Protein AF-A0A538DU57-F1 (afdb_monomer_lite)

Secondary structure (DSSP, 8-state):
-EEEEEEEEEEETTEEEEEEEEEEE--STTGGG-HHHHHHHHHHHHHHHHHHHHHHHHHHHHHTTSS--

Foldseek 3Di:
DDKDKDWDWDDDPVGIDIDMDMDDDDDDPVCVVDPVVVVVVVVVVVVVVVVVVVVVVVVVVVVPPPPDD

Sequence (69 aa):
MDMTTSFTLSDSADGTSMAWEADVKIAGPVGAMGQRVLQPIVNQQVGQVLAALEKRVTEAAGGGASGAE

pLDDT: mean 77.03, std 13.38, range [35.84, 93.56]

Structure (mmCIF, N/CA/C/O backbone):
data_AF-A0A538DU57-F1
#
_entry.id   AF-A0A538DU57-F1
#
loop_
_atom_site.group_PDB
_atom_site.id
_atom_site.type_symbol
_atom_site.label_atom_id
_atom_site.label_alt_id
_atom_site.label_comp_id
_atom_site.label_asym_id
_atom_site.label_entity_id
_atom_site.label_seq_id
_atom_site.pdbx_PDB_ins_code
_atom_site.Cartn_x
_atom_site.Cartn_y
_atom_site.Cartn_z
_atom_site.occupancy
_atom_site.B_iso_or_equiv
_atom_site.auth_seq_id
_atom_site.auth_comp_id
_atom_site.auth_asym_id
_atom_site.auth_atom_id
_atom_site.pdbx_PDB_model_num
ATOM 1 N N . MET A 1 1 ? -13.858 -7.502 9.503 1.00 63.81 1 MET A N 1
ATOM 2 C CA . MET A 1 1 ? -13.174 -6.471 8.701 1.00 63.81 1 MET A CA 1
ATOM 3 C C . MET A 1 1 ? -12.661 -7.214 7.504 1.00 63.81 1 MET A C 1
ATOM 5 O O . MET A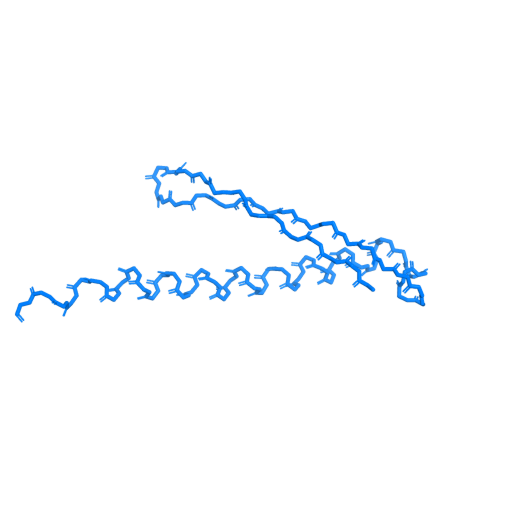 1 1 ? -11.838 -8.100 7.688 1.00 63.81 1 MET A O 1
ATOM 9 N N . ASP A 1 2 ? -13.214 -6.914 6.341 1.00 73.44 2 ASP A N 1
ATOM 10 C CA . ASP A 1 2 ? -12.850 -7.574 5.093 1.00 73.44 2 ASP A CA 1
ATOM 11 C C . ASP A 1 2 ? -12.151 -6.538 4.223 1.00 73.44 2 ASP A C 1
ATOM 13 O O . ASP A 1 2 ? -12.656 -5.428 4.055 1.00 73.44 2 ASP A O 1
ATOM 17 N N . MET A 1 3 ? -10.958 -6.869 3.741 1.00 76.56 3 MET A N 1
ATOM 18 C CA . MET A 1 3 ? -10.155 -6.001 2.888 1.00 76.56 3 MET A CA 1
ATOM 19 C C . MET A 1 3 ? -9.643 -6.822 1.714 1.00 76.56 3 MET A C 1
ATOM 21 O O . MET A 1 3 ? -9.011 -7.860 1.906 1.00 76.56 3 MET A O 1
ATOM 25 N N . THR A 1 4 ? -9.916 -6.352 0.505 1.00 80.62 4 THR A N 1
ATOM 26 C CA . THR A 1 4 ? -9.418 -6.945 -0.734 1.00 80.62 4 THR A CA 1
ATOM 27 C C . THR A 1 4 ? -8.569 -5.914 -1.446 1.00 80.62 4 THR A C 1
ATOM 29 O O . THR A 1 4 ? -9.049 -4.832 -1.766 1.00 80.62 4 THR A O 1
ATOM 32 N N . THR A 1 5 ? -7.306 -6.248 -1.689 1.00 81.06 5 THR A N 1
ATOM 33 C CA . THR A 1 5 ? -6.371 -5.412 -2.442 1.00 81.06 5 THR A CA 1
ATOM 34 C C . THR A 1 5 ? -6.074 -6.039 -3.792 1.00 81.06 5 THR A C 1
ATOM 36 O O . THR A 1 5 ? -5.849 -7.245 -3.888 1.00 81.06 5 THR A O 1
ATOM 39 N N . SER A 1 6 ? -6.060 -5.213 -4.833 1.00 86.81 6 SER A N 1
ATOM 40 C CA . SER A 1 6 ? -5.711 -5.623 -6.192 1.00 86.81 6 SER A CA 1
ATOM 41 C C . SER A 1 6 ? -4.572 -4.759 -6.704 1.00 86.81 6 SER A C 1
ATOM 43 O O . SER A 1 6 ? -4.584 -3.544 -6.521 1.00 86.81 6 SER A O 1
ATOM 45 N N . PHE A 1 7 ? -3.601 -5.389 -7.361 1.00 86.69 7 PHE A N 1
ATOM 46 C CA . PHE A 1 7 ? -2.479 -4.715 -8.004 1.00 86.69 7 PHE A CA 1
ATOM 47 C C . PHE A 1 7 ? -2.532 -5.017 -9.494 1.00 86.69 7 PHE A C 1
ATOM 49 O O . PHE A 1 7 ? -2.599 -6.179 -9.893 1.00 86.69 7 PHE A O 1
ATOM 56 N N . THR A 1 8 ? -2.507 -3.970 -10.308 1.00 89.12 8 THR A N 1
ATOM 57 C CA . THR A 1 8 ? -2.432 -4.081 -11.764 1.00 89.12 8 THR A CA 1
ATOM 58 C C . THR A 1 8 ? -1.056 -3.619 -12.194 1.00 89.12 8 THR A C 1
ATOM 60 O O . THR A 1 8 ? -0.680 -2.477 -11.930 1.00 89.12 8 THR A O 1
ATOM 63 N N . LEU A 1 9 ? -0.309 -4.519 -12.830 1.00 90.69 9 LEU A N 1
ATOM 64 C CA . LEU A 1 9 ? 1.026 -4.245 -13.336 1.00 90.69 9 LEU A CA 1
ATOM 65 C C . LEU A 1 9 ? 0.975 -4.106 -14.854 1.00 90.69 9 LEU A C 1
ATOM 67 O O . LEU A 1 9 ? 0.282 -4.868 -15.530 1.00 90.69 9 LEU A O 1
ATOM 71 N N . SER A 1 10 ? 1.728 -3.153 -15.383 1.00 92.88 10 SER A N 1
ATOM 72 C CA . SER A 1 10 ? 1.928 -2.995 -16.820 1.00 92.88 10 SER A CA 1
ATOM 73 C C . SER A 1 10 ? 3.363 -2.587 -17.113 1.00 92.88 10 SER A C 1
ATOM 75 O O . SER A 1 10 ? 4.013 -1.937 -16.293 1.00 92.88 10 SER A O 1
ATOM 77 N N . ASP A 1 11 ? 3.845 -2.925 -18.304 1.00 93.56 11 ASP A N 1
ATOM 78 C CA . ASP A 1 11 ? 5.137 -2.428 -18.767 1.00 93.56 11 ASP A CA 1
ATOM 79 C C . ASP A 1 11 ? 5.105 -0.905 -18.947 1.00 93.56 11 ASP A C 1
ATOM 81 O O . ASP A 1 11 ? 4.092 -0.309 -19.326 1.00 93.56 11 ASP A O 1
ATOM 85 N N . SER A 1 12 ? 6.237 -0.278 -18.654 1.00 89.94 12 SER A N 1
ATOM 86 C CA . SER A 1 12 ? 6.526 1.140 -18.836 1.00 89.94 12 SER A CA 1
ATOM 87 C C . SER A 1 12 ? 7.900 1.283 -19.492 1.00 89.94 12 SER A C 1
ATOM 89 O O . SER A 1 12 ? 8.726 0.376 -19.418 1.00 89.94 12 SER A O 1
ATOM 91 N N . ALA A 1 13 ? 8.165 2.425 -20.129 1.00 85.81 13 ALA A N 1
ATOM 92 C CA . ALA A 1 13 ? 9.421 2.670 -20.845 1.00 85.81 13 ALA A CA 1
ATOM 93 C C . ALA A 1 13 ? 10.670 2.465 -19.964 1.00 85.81 13 ALA A C 1
ATOM 95 O O . ALA A 1 13 ? 11.685 1.976 -20.449 1.00 85.81 13 ALA A O 1
ATOM 96 N N . ASP A 1 14 ? 10.556 2.779 -18.671 1.00 82.94 14 ASP A N 1
ATOM 97 C CA . ASP A 1 14 ? 11.658 2.747 -17.705 1.00 82.94 14 ASP A CA 1
ATOM 98 C C . ASP A 1 14 ? 11.486 1.662 -16.619 1.00 82.94 14 ASP A C 1
ATOM 100 O O . ASP A 1 14 ? 12.164 1.702 -15.592 1.00 82.94 14 ASP A O 1
ATOM 104 N N . GLY A 1 15 ? 10.567 0.701 -16.798 1.00 83.12 15 GLY A N 1
ATOM 105 C CA . GLY A 1 15 ? 10.348 -0.380 -15.828 1.00 83.12 15 GLY A CA 1
ATOM 106 C C . GLY A 1 15 ? 8.906 -0.879 -15.760 1.00 83.12 15 GLY A C 1
ATOM 107 O O . GLY A 1 15 ? 8.190 -0.898 -16.754 1.00 83.12 15 GLY A O 1
ATOM 108 N N . THR A 1 16 ? 8.456 -1.286 -14.575 1.00 88.31 16 THR A N 1
ATOM 109 C CA . THR A 1 16 ? 7.082 -1.760 -14.353 1.00 88.31 16 THR A CA 1
ATOM 110 C C . THR A 1 16 ? 6.249 -0.670 -13.686 1.00 88.31 16 THR A C 1
ATOM 112 O O . THR A 1 16 ? 6.602 -0.179 -12.615 1.00 88.31 16 THR A O 1
ATOM 115 N N . SER A 1 17 ? 5.125 -0.299 -14.297 1.00 87.62 17 SER A N 1
ATOM 116 C CA . SER A 1 17 ? 4.111 0.537 -13.655 1.00 87.62 17 SER A CA 1
ATOM 117 C C . SER A 1 17 ? 3.183 -0.333 -12.813 1.00 87.62 17 SER A C 1
ATOM 119 O O . SER A 1 17 ? 2.830 -1.443 -13.213 1.00 87.62 17 SER A O 1
ATOM 121 N N . MET A 1 18 ? 2.774 0.170 -11.651 1.00 87.62 18 MET A N 1
ATOM 122 C CA . MET A 1 18 ? 1.869 -0.531 -10.749 1.00 87.62 18 MET A CA 1
ATOM 123 C C . MET A 1 18 ? 0.778 0.415 -10.253 1.00 87.62 18 MET A C 1
ATOM 125 O O . MET A 1 18 ? 1.050 1.386 -9.547 1.00 87.62 18 MET A O 1
ATOM 129 N N . ALA A 1 19 ? -0.468 0.087 -10.582 1.00 87.25 19 ALA A N 1
ATOM 130 C CA . ALA A 1 19 ? -1.656 0.681 -9.983 1.00 87.25 19 ALA A CA 1
ATOM 131 C C . ALA A 1 19 ? -2.213 -0.258 -8.907 1.00 87.25 19 ALA A C 1
ATOM 133 O O . ALA A 1 19 ? -2.101 -1.480 -9.027 1.00 87.25 19 ALA A O 1
ATOM 134 N N . TRP A 1 20 ? -2.830 0.294 -7.863 1.00 83.81 20 TRP A N 1
ATOM 135 C CA . TRP A 1 20 ? -3.439 -0.503 -6.801 1.00 83.81 20 TRP A CA 1
ATOM 136 C C . TRP A 1 20 ? -4.813 0.028 -6.408 1.00 83.81 20 TRP A C 1
ATOM 138 O O . TRP A 1 20 ? -5.078 1.227 -6.476 1.00 83.81 20 TRP A O 1
ATOM 148 N N . GLU A 1 21 ? -5.666 -0.885 -5.963 1.00 83.62 21 GLU A N 1
ATOM 149 C CA . GLU A 1 21 ? -6.991 -0.596 -5.430 1.00 83.62 21 GLU A CA 1
ATOM 150 C C . GLU A 1 21 ? -7.218 -1.418 -4.159 1.00 83.62 21 GLU A C 1
ATOM 152 O O . GLU A 1 21 ? -6.698 -2.530 -4.026 1.00 83.62 21 GLU A O 1
ATOM 157 N N . ALA A 1 22 ? -7.987 -0.873 -3.217 1.00 81.62 22 ALA A N 1
ATOM 158 C CA . ALA A 1 22 ? -8.411 -1.581 -2.018 1.00 81.62 22 ALA A CA 1
ATOM 159 C C . ALA A 1 22 ? -9.911 -1.384 -1.771 1.00 81.62 22 ALA A C 1
ATOM 161 O O . ALA A 1 22 ? -10.351 -0.259 -1.531 1.00 81.62 22 ALA A O 1
ATOM 162 N N . ASP A 1 23 ? -10.672 -2.478 -1.752 1.00 78.25 23 ASP A N 1
ATOM 163 C CA . ASP A 1 23 ? -12.040 -2.501 -1.228 1.00 78.25 23 ASP A CA 1
ATOM 164 C C . ASP A 1 23 ? -11.989 -2.880 0.254 1.00 78.25 23 ASP A C 1
ATOM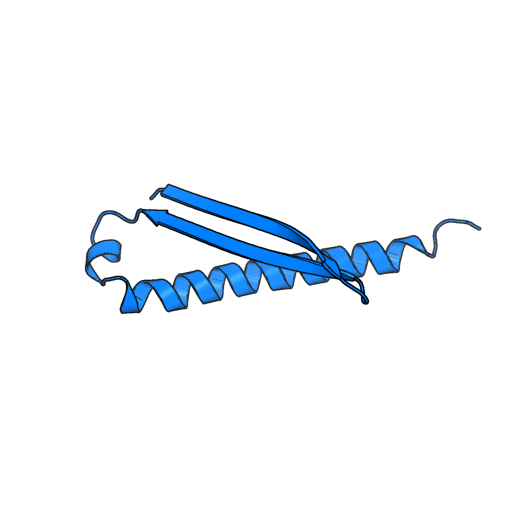 166 O O . ASP A 1 23 ? -11.434 -3.919 0.622 1.00 78.25 23 ASP A O 1
ATOM 170 N N . VAL A 1 24 ? -12.520 -2.017 1.121 1.00 74.62 24 VAL A N 1
ATOM 171 C CA . VAL A 1 24 ? -12.406 -2.164 2.577 1.00 74.62 24 VAL A CA 1
ATOM 172 C C . VAL A 1 24 ? -13.785 -2.057 3.223 1.00 74.62 24 VAL A C 1
ATOM 174 O O . VAL A 1 24 ? -14.409 -0.995 3.233 1.00 74.62 24 VAL A O 1
ATOM 177 N N . LYS A 1 25 ? -14.241 -3.150 3.839 1.00 74.94 25 LYS A N 1
ATOM 178 C CA . LYS A 1 25 ? -15.488 -3.229 4.611 1.00 74.94 25 LYS A CA 1
ATOM 179 C C . LYS A 1 25 ? -15.170 -3.256 6.104 1.00 74.94 25 LYS A C 1
ATOM 181 O O . LYS A 1 25 ? -14.743 -4.272 6.666 1.00 74.94 25 LYS A O 1
ATOM 186 N N . ILE A 1 26 ? -15.393 -2.120 6.764 1.00 72.75 26 ILE A N 1
ATOM 187 C CA . ILE A 1 26 ? -15.190 -1.954 8.209 1.00 72.75 26 ILE A CA 1
ATOM 188 C C . ILE A 1 26 ? -16.547 -1.817 8.899 1.00 72.75 26 ILE A C 1
ATOM 190 O O . ILE A 1 26 ? -17.287 -0.868 8.658 1.00 72.75 26 ILE A O 1
ATOM 194 N N . ALA A 1 27 ? -16.848 -2.757 9.794 1.00 67.50 27 ALA A N 1
ATOM 195 C CA . ALA A 1 27 ? -17.986 -2.689 10.706 1.00 67.50 27 ALA A CA 1
ATOM 196 C C . ALA A 1 27 ? -17.529 -2.241 12.108 1.00 67.50 27 ALA A C 1
ATOM 198 O O . ALA A 1 27 ? -16.375 -2.448 12.487 1.00 67.50 27 ALA A O 1
ATOM 199 N N . GLY A 1 28 ? -18.440 -1.662 12.895 1.00 70.06 28 GLY A N 1
ATOM 200 C CA . GLY A 1 28 ? -18.179 -1.254 14.282 1.00 70.06 28 GLY A CA 1
ATOM 201 C C . GLY A 1 28 ? -17.699 0.200 14.445 1.00 70.06 28 GLY A C 1
ATOM 202 O O . GLY A 1 28 ? -17.822 0.997 13.513 1.00 70.06 28 GLY A O 1
ATOM 203 N N . PRO A 1 29 ? -17.158 0.575 1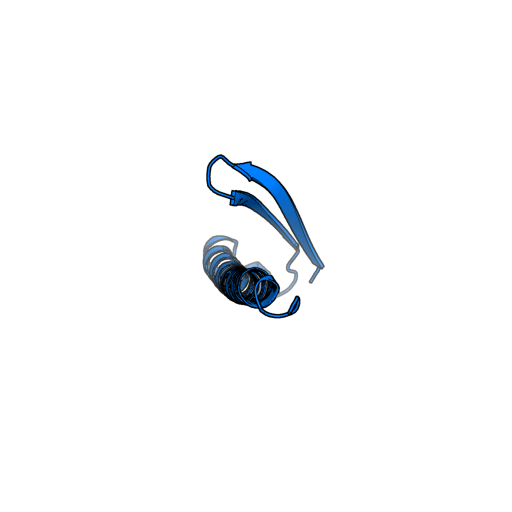5.624 1.00 65.12 29 PRO A N 1
ATOM 204 C CA . PRO A 1 29 ? -16.869 1.970 15.998 1.00 65.12 29 PRO A CA 1
ATOM 205 C C . PRO A 1 29 ? -15.947 2.715 15.023 1.00 65.12 29 PRO A C 1
ATOM 207 O O . PRO A 1 29 ? -16.075 3.919 14.833 1.00 65.12 29 PRO A O 1
ATOM 210 N N . VAL A 1 30 ? -15.041 1.986 14.371 1.00 66.88 30 VAL A N 1
ATOM 211 C CA . VAL A 1 30 ? -14.099 2.523 13.382 1.00 66.88 30 VAL A CA 1
ATOM 212 C C . VAL A 1 30 ? -14.819 2.899 12.081 1.00 66.88 30 VAL A C 1
ATOM 214 O O . VAL A 1 30 ? -14.533 3.945 11.510 1.00 66.88 30 VAL A O 1
ATOM 217 N N . GLY A 1 31 ? -15.824 2.122 11.661 1.00 64.69 31 GLY A N 1
ATOM 218 C CA . GLY A 1 31 ? -16.681 2.459 10.516 1.00 64.69 31 GLY A CA 1
ATOM 219 C C . GLY A 1 31 ? -17.557 3.691 10.773 1.00 64.69 31 GLY A C 1
ATOM 220 O O . GLY A 1 31 ? -17.847 4.447 9.848 1.00 64.69 31 GLY A O 1
ATOM 221 N N . ALA A 1 32 ? -17.908 3.951 12.038 1.00 64.81 32 ALA A N 1
ATOM 222 C CA . ALA A 1 32 ? -18.684 5.125 12.442 1.00 64.81 32 ALA A CA 1
ATOM 223 C C . ALA A 1 32 ? -17.898 6.450 12.353 1.00 64.81 32 ALA A C 1
ATOM 225 O O . ALA A 1 32 ? -18.515 7.511 12.290 1.00 64.81 32 ALA A O 1
ATOM 226 N N . MET A 1 33 ? -16.558 6.409 12.291 1.00 68.69 33 MET A N 1
ATOM 227 C CA . MET A 1 33 ? -15.726 7.604 12.058 1.00 68.69 33 MET A CA 1
ATOM 228 C C . MET A 1 33 ? -15.806 8.121 10.608 1.00 68.69 33 MET A C 1
ATOM 230 O O . MET A 1 33 ? -15.371 9.238 10.322 1.00 68.69 33 MET A O 1
ATOM 234 N N . GLY A 1 34 ? -16.415 7.343 9.704 1.00 67.62 34 GLY A N 1
ATOM 235 C CA . GLY A 1 34 ? -16.671 7.720 8.317 1.00 67.62 34 GLY A CA 1
ATOM 236 C C . GLY A 1 34 ? -15.433 7.668 7.412 1.00 67.62 34 GLY A C 1
ATOM 237 O O . GLY A 1 34 ? -14.285 7.633 7.857 1.00 67.62 34 GLY A O 1
ATOM 238 N N . GLN A 1 35 ? -15.668 7.689 6.096 1.00 66.00 35 GLN A N 1
ATOM 239 C CA . GLN A 1 35 ? -14.615 7.548 5.075 1.00 66.00 35 GLN A CA 1
ATOM 240 C C . GLN A 1 35 ? -13.514 8.619 5.171 1.00 66.00 35 GLN A C 1
ATOM 242 O O . GLN A 1 35 ? -12.361 8.341 4.857 1.00 66.00 35 GLN A O 1
ATOM 247 N N . ARG A 1 36 ? -13.835 9.823 5.663 1.00 74.56 36 ARG A N 1
ATOM 248 C CA . ARG A 1 36 ? -12.895 10.953 5.759 1.00 74.56 36 ARG A CA 1
ATOM 249 C C . ARG A 1 36 ? -11.724 10.701 6.715 1.00 74.56 36 ARG A C 1
ATOM 251 O O . ARG A 1 36 ? -10.644 11.235 6.492 1.00 74.56 36 ARG A O 1
ATOM 258 N N . VAL A 1 37 ? -11.939 9.917 7.771 1.00 77.25 37 VAL A N 1
ATOM 259 C CA . VAL A 1 37 ? -10.903 9.612 8.773 1.00 77.25 37 VAL A CA 1
ATOM 260 C C . VAL A 1 37 ? -10.135 8.342 8.407 1.00 77.25 37 VAL A C 1
ATOM 262 O O . VAL A 1 37 ? -8.944 8.243 8.685 1.00 77.25 37 VAL A O 1
ATOM 265 N N . LEU A 1 38 ? -10.789 7.387 7.741 1.00 76.81 38 LEU A N 1
ATOM 266 C CA . LEU A 1 38 ? -10.182 6.099 7.399 1.00 76.81 38 LEU A CA 1
ATOM 267 C C . LEU A 1 38 ? -9.344 6.137 6.124 1.00 76.81 38 LEU A C 1
ATOM 269 O O . LEU A 1 38 ? -8.296 5.497 6.072 1.00 76.81 38 LEU A O 1
ATOM 273 N N . GLN A 1 39 ? -9.762 6.905 5.116 1.00 76.69 39 GLN A N 1
ATOM 274 C CA . GLN A 1 39 ? -9.058 6.976 3.836 1.00 76.69 39 GLN A CA 1
ATOM 275 C C . GLN A 1 39 ? -7.580 7.404 3.977 1.00 76.69 39 GLN A C 1
ATOM 277 O O . GLN A 1 39 ? -6.732 6.736 3.385 1.00 76.69 39 GLN A O 1
ATOM 282 N N . PRO A 1 40 ? -7.211 8.420 4.792 1.00 83.56 40 PRO A N 1
ATOM 283 C CA . PRO A 1 40 ? -5.804 8.777 4.992 1.00 83.56 40 PRO A CA 1
ATOM 284 C C . PRO A 1 40 ? -4.980 7.641 5.609 1.00 83.56 40 PRO A C 1
ATOM 286 O O . PRO A 1 40 ? -3.840 7.422 5.208 1.00 83.56 40 PRO A O 1
ATOM 289 N N . ILE A 1 41 ? -5.562 6.903 6.558 1.00 82.25 41 ILE A N 1
ATOM 290 C CA . ILE A 1 41 ? -4.890 5.812 7.276 1.00 82.25 41 ILE A CA 1
ATOM 291 C C . ILE A 1 41 ? -4.641 4.635 6.330 1.00 82.25 41 ILE A C 1
ATOM 293 O O . ILE A 1 41 ? -3.532 4.105 6.287 1.00 82.25 41 ILE A O 1
ATOM 297 N N . VAL A 1 42 ? -5.647 4.261 5.533 1.00 81.00 42 VAL A N 1
ATOM 298 C CA . VAL A 1 42 ? -5.522 3.197 4.526 1.00 81.00 42 VAL A CA 1
ATOM 299 C C . VAL A 1 42 ? -4.470 3.575 3.484 1.00 81.00 42 VAL A C 1
ATOM 301 O O . VAL A 1 42 ? -3.569 2.783 3.215 1.00 81.00 42 VAL A O 1
ATOM 304 N N . ASN A 1 43 ? -4.509 4.806 2.966 1.00 81.31 43 ASN A N 1
ATOM 305 C CA . ASN A 1 43 ? -3.516 5.284 2.001 1.00 81.31 43 ASN A CA 1
ATOM 306 C C . ASN A 1 43 ? -2.094 5.261 2.578 1.00 81.31 43 ASN A C 1
ATOM 308 O O . ASN A 1 43 ? -1.157 4.860 1.889 1.00 81.31 43 ASN A O 1
ATOM 312 N N . GLN A 1 44 ? -1.924 5.647 3.846 1.00 86.19 44 GLN A N 1
ATOM 313 C CA . GLN A 1 44 ? -0.622 5.614 4.507 1.00 86.19 44 GLN A CA 1
ATOM 314 C C . GLN A 1 44 ? -0.101 4.180 4.667 1.00 86.19 44 GLN A C 1
ATOM 316 O O . GLN A 1 44 ? 1.067 3.920 4.379 1.00 86.19 44 GLN A O 1
ATOM 321 N N . GLN A 1 45 ? -0.947 3.247 5.110 1.00 83.19 45 GLN A N 1
ATOM 322 C CA . GLN A 1 45 ? -0.555 1.848 5.293 1.00 83.19 45 GLN A CA 1
ATOM 323 C C . GLN A 1 45 ? -0.190 1.186 3.964 1.00 83.19 45 GLN A C 1
ATOM 325 O O . GLN A 1 45 ? 0.840 0.518 3.880 1.00 83.19 45 GLN A O 1
ATOM 330 N N . VAL A 1 46 ? -0.974 1.419 2.907 1.00 84.00 46 VAL A N 1
ATOM 331 C CA . VAL A 1 46 ? -0.649 0.877 1.584 1.00 84.00 46 VAL A CA 1
ATOM 332 C C . VAL A 1 46 ? 0.630 1.505 1.035 1.00 84.00 46 VAL A C 1
ATOM 334 O O . VAL A 1 46 ? 1.494 0.777 0.556 1.00 84.00 46 VAL A O 1
ATOM 337 N N . GLY A 1 47 ? 0.821 2.817 1.194 1.00 84.69 47 GLY A N 1
ATOM 338 C CA . GLY A 1 47 ? 2.068 3.481 0.808 1.00 84.69 47 GLY A CA 1
ATOM 339 C C . GLY A 1 47 ? 3.306 2.866 1.474 1.00 84.69 47 GLY A C 1
ATOM 340 O O . GLY A 1 47 ? 4.311 2.638 0.805 1.00 84.69 47 GLY A O 1
ATOM 341 N N . GLN A 1 48 ? 3.228 2.523 2.766 1.00 87.31 48 GLN A N 1
ATOM 342 C CA . GLN A 1 48 ? 4.328 1.852 3.475 1.00 87.31 48 GLN A CA 1
ATOM 343 C C . GLN A 1 48 ? 4.620 0.454 2.920 1.00 87.31 48 GLN A C 1
ATOM 345 O O . GLN A 1 48 ? 5.786 0.093 2.752 1.00 87.31 48 GLN A O 1
ATOM 350 N N . VAL A 1 49 ? 3.579 -0.328 2.619 1.00 86.94 49 VAL A N 1
ATOM 351 C CA . VAL A 1 49 ? 3.733 -1.673 2.046 1.00 86.94 49 VAL A CA 1
ATOM 352 C C . VAL A 1 49 ? 4.353 -1.601 0.654 1.00 86.94 49 VAL A C 1
ATOM 354 O O . VAL A 1 49 ? 5.284 -2.352 0.367 1.00 86.94 49 VAL A O 1
ATOM 357 N N . LEU A 1 50 ? 3.889 -0.676 -0.189 1.00 86.12 50 LEU A N 1
ATOM 358 C CA . LEU A 1 50 ? 4.420 -0.509 -1.540 1.00 86.12 50 LEU A CA 1
ATOM 359 C C . LEU A 1 50 ? 5.873 -0.033 -1.531 1.00 86.12 50 LEU A C 1
ATOM 361 O O . LEU A 1 50 ? 6.683 -0.587 -2.265 1.00 86.12 50 LEU A O 1
ATOM 365 N N . ALA A 1 51 ? 6.232 0.900 -0.647 1.00 87.38 51 ALA A N 1
ATOM 366 C CA . ALA A 1 51 ? 7.619 1.339 -0.491 1.00 87.38 51 ALA A CA 1
ATOM 367 C C . ALA A 1 51 ? 8.540 0.197 -0.018 1.00 87.38 51 ALA A C 1
ATOM 369 O O . ALA A 1 51 ? 9.669 0.049 -0.491 1.00 87.38 51 ALA A O 1
ATOM 370 N N . ALA A 1 52 ? 8.062 -0.647 0.903 1.00 89.81 52 ALA A N 1
ATOM 371 C CA . ALA A 1 52 ? 8.807 -1.824 1.340 1.00 89.81 52 ALA A CA 1
ATOM 372 C C . ALA A 1 52 ? 8.965 -2.855 0.209 1.00 89.81 52 ALA A C 1
ATOM 374 O O . ALA A 1 52 ? 10.037 -3.449 0.073 1.00 89.81 52 ALA A O 1
ATOM 375 N N . LEU A 1 53 ? 7.925 -3.051 -0.606 1.00 85.94 53 LEU A N 1
ATOM 376 C CA . LEU A 1 53 ? 7.958 -3.935 -1.769 1.00 85.94 53 LEU A CA 1
ATOM 377 C C . LEU A 1 53 ? 8.948 -3.431 -2.826 1.00 85.94 53 LEU A C 1
ATOM 379 O O . LEU A 1 53 ? 9.801 -4.199 -3.262 1.00 85.94 53 LEU A O 1
ATOM 383 N N . GLU A 1 54 ? 8.890 -2.148 -3.183 1.00 85.69 54 GLU A N 1
ATOM 384 C CA . GLU A 1 54 ? 9.797 -1.518 -4.150 1.00 85.69 54 GLU A CA 1
ATOM 385 C C . GLU A 1 54 ? 11.261 -1.673 -3.731 1.00 85.69 54 GLU A C 1
ATOM 387 O O . GLU A 1 54 ? 12.103 -2.069 -4.542 1.00 85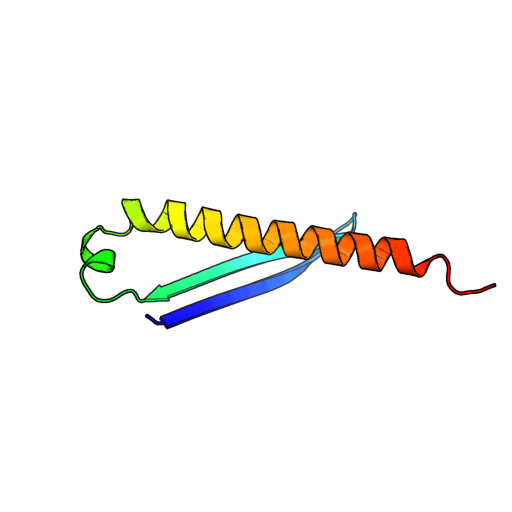.69 54 GLU A O 1
ATOM 392 N N . LYS A 1 55 ? 11.560 -1.461 -2.442 1.00 88.75 55 LYS A N 1
ATOM 393 C CA . LYS A 1 55 ? 12.901 -1.691 -1.897 1.00 88.75 55 LYS A CA 1
ATOM 394 C C . LYS A 1 55 ? 13.373 -3.124 -2.149 1.00 88.75 55 LYS A C 1
ATOM 396 O O . LYS A 1 55 ? 14.473 -3.322 -2.654 1.00 88.75 55 LYS A O 1
ATOM 401 N N . ARG A 1 56 ? 12.541 -4.120 -1.828 1.00 88.56 56 ARG A N 1
ATOM 402 C CA . ARG A 1 56 ? 12.886 -5.541 -2.005 1.00 88.56 56 ARG A CA 1
ATOM 403 C C . ARG A 1 56 ? 13.071 -5.915 -3.473 1.00 88.56 56 ARG A C 1
ATOM 405 O O . ARG A 1 56 ? 13.988 -6.666 -3.790 1.00 88.56 56 ARG A O 1
ATOM 412 N N . VAL A 1 57 ? 12.220 -5.394 -4.356 1.00 86.56 57 VAL A N 1
ATOM 413 C CA . VAL A 1 57 ? 12.318 -5.624 -5.806 1.00 86.56 57 VAL A CA 1
ATOM 414 C C . VAL A 1 57 ? 13.600 -5.008 -6.359 1.00 86.56 57 VAL A C 1
ATOM 416 O O . VAL A 1 57 ? 14.311 -5.662 -7.115 1.00 86.56 57 VAL A O 1
ATOM 419 N N . THR A 1 58 ? 13.945 -3.797 -5.925 1.00 83.12 58 THR A N 1
ATOM 420 C CA . THR A 1 58 ? 15.177 -3.113 -6.339 1.00 83.12 58 THR A CA 1
ATOM 421 C C . THR A 1 58 ? 16.422 -3.850 -5.847 1.00 83.12 58 THR A C 1
ATOM 423 O O . THR A 1 58 ? 17.354 -4.067 -6.618 1.00 83.12 58 THR A O 1
ATOM 426 N N . GLU A 1 59 ? 16.433 -4.294 -4.584 1.00 88.12 59 GLU A N 1
ATOM 427 C CA . GLU A 1 59 ? 17.511 -5.119 -4.019 1.00 88.12 59 GLU A CA 1
ATOM 428 C C . GLU A 1 59 ? 17.684 -6.433 -4.802 1.00 88.12 59 GLU A C 1
ATOM 430 O O . GLU A 1 59 ? 18.809 -6.818 -5.121 1.00 88.12 59 GLU A O 1
ATOM 435 N N . ALA A 1 60 ? 16.583 -7.102 -5.157 1.00 84.19 60 ALA A N 1
ATOM 436 C CA . ALA A 1 60 ? 16.617 -8.333 -5.943 1.00 84.19 60 ALA A CA 1
ATOM 437 C C . ALA A 1 60 ? 17.091 -8.099 -7.389 1.00 84.19 60 ALA A C 1
ATOM 439 O O . ALA A 1 60 ? 17.891 -8.881 -7.903 1.00 84.19 60 ALA A O 1
ATOM 440 N N . ALA A 1 61 ? 16.650 -7.012 -8.028 1.00 78.38 61 ALA A N 1
ATOM 441 C CA . ALA A 1 61 ? 17.069 -6.637 -9.377 1.00 78.38 61 ALA A CA 1
ATOM 442 C C . ALA A 1 61 ? 18.559 -6.253 -9.432 1.00 78.38 61 ALA A C 1
ATOM 444 O O . ALA A 1 61 ? 19.261 -6.639 -10.365 1.00 78.38 61 ALA A O 1
ATOM 445 N N . GLY A 1 62 ? 19.065 -5.552 -8.411 1.00 64.44 62 GLY A N 1
ATOM 446 C CA . GLY A 1 62 ? 20.485 -5.212 -8.282 1.00 64.44 62 GLY A CA 1
ATOM 447 C C . GLY A 1 62 ? 21.376 -6.399 -7.891 1.00 64.44 62 GLY A C 1
ATOM 448 O O . GLY A 1 62 ? 22.541 -6.447 -8.279 1.00 64.44 62 GLY A O 1
ATOM 449 N N . GLY A 1 63 ? 20.839 -7.383 -7.162 1.00 53.09 63 GLY A N 1
ATOM 450 C CA . GLY A 1 63 ? 21.563 -8.585 -6.731 1.00 53.09 63 GLY A CA 1
ATOM 451 C C . GLY A 1 63 ? 21.763 -9.652 -7.816 1.00 53.09 63 GLY A C 1
ATOM 452 O O . GLY A 1 63 ? 22.590 -10.545 -7.641 1.00 53.09 63 GLY A O 1
ATOM 453 N N . GLY A 1 64 ? 21.049 -9.565 -8.943 1.00 47.31 64 GLY A N 1
ATOM 454 C CA . GLY A 1 64 ? 21.132 -10.538 -10.041 1.00 47.31 64 GLY A CA 1
ATOM 455 C C . GLY A 1 64 ? 22.386 -10.433 -10.921 1.00 47.31 64 GLY A C 1
ATOM 456 O O . GLY A 1 64 ? 22.670 -11.360 -11.674 1.00 47.31 64 GLY A O 1
ATOM 457 N N . ALA A 1 65 ? 23.156 -9.344 -10.825 1.00 45.50 65 ALA A N 1
ATOM 458 C CA . ALA A 1 65 ? 24.308 -9.093 -11.698 1.00 45.50 65 ALA A CA 1
ATOM 459 C C . ALA A 1 65 ? 25.659 -9.633 -11.177 1.00 45.50 65 ALA A C 1
ATOM 461 O O . ALA A 1 65 ? 26.660 -9.486 -11.866 1.00 45.50 65 ALA A O 1
ATOM 462 N N . SER A 1 66 ? 25.718 -10.252 -9.989 1.00 45.62 66 SER A N 1
ATOM 463 C CA . SER A 1 66 ? 26.992 -10.652 -9.352 1.00 45.62 66 SER A CA 1
ATOM 464 C C . SER A 1 66 ? 27.173 -12.168 -9.146 1.00 45.62 66 SER A C 1
ATOM 466 O O . SER A 1 66 ? 28.030 -12.573 -8.365 1.00 45.62 66 SER A O 1
ATOM 468 N N . GLY A 1 67 ? 26.365 -13.012 -9.798 1.00 45.12 67 GLY A N 1
ATOM 469 C CA . GLY A 1 67 ? 26.353 -14.470 -9.581 1.00 45.12 67 GLY A CA 1
ATOM 470 C C . GLY A 1 67 ? 26.765 -15.340 -10.773 1.00 45.12 67 GLY A C 1
ATOM 471 O O . GLY A 1 67 ? 26.481 -16.535 -10.755 1.00 45.1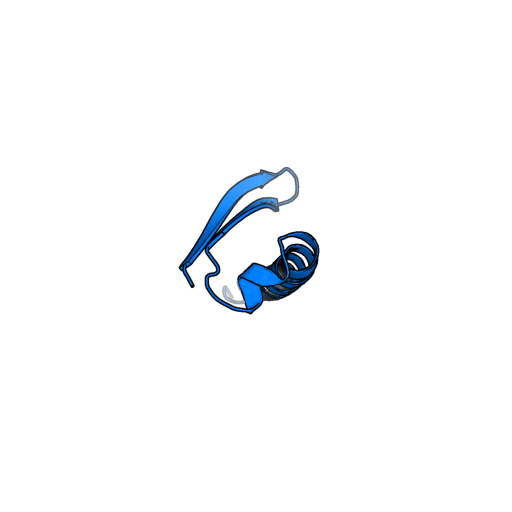2 67 GLY A O 1
ATOM 472 N N . ALA A 1 68 ? 27.382 -14.773 -11.809 1.00 41.22 68 ALA A N 1
ATOM 473 C CA . ALA A 1 68 ? 27.872 -15.527 -12.959 1.00 41.22 68 ALA A CA 1
ATOM 474 C C . ALA A 1 68 ? 29.304 -15.106 -13.288 1.00 41.22 68 ALA A C 1
ATOM 476 O O . ALA A 1 68 ? 29.491 -14.333 -14.216 1.00 41.22 68 ALA A O 1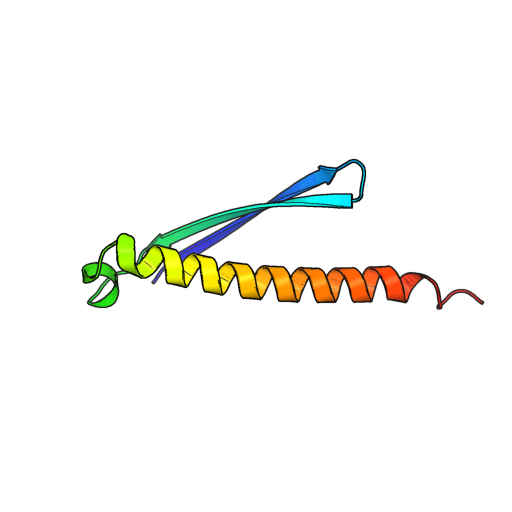
ATOM 477 N N . GLU A 1 69 ? 30.272 -15.597 -12.511 1.00 35.84 69 GLU A N 1
ATOM 478 C CA . GLU A 1 69 ? 31.701 -15.703 -12.853 1.00 35.84 69 GLU A CA 1
ATOM 479 C C . GLU A 1 69 ? 32.393 -16.697 -11.908 1.00 35.84 69 GLU A C 1
ATOM 481 O O . GLU A 1 69 ? 32.208 -16.576 -10.674 1.00 35.84 69 GLU A O 1
#

Radius of gyration: 17.08 Å; chains: 1; bounding box: 50×27×37 Å